Protein AF-A0A0V0GE61-F1 (afdb_monomer)

Secondary structure (DSSP, 8-state):
-GGGGTT-EEEE-SSHHHHHHHHHHHHHHHHHS-STTEEEEEETTEEEEEEGGGTEEEEE-

Organism: Solanum chacoense (NCBI:txid4108)

Foldseek 3Di:
DLLVQQLHEAEQEDDPVSVVVLVVVVVVCVVVADPVQWDWDDDPQKIWIARNVRRGIYMYD

Structure (mmCIF, N/CA/C/O backbone):
data_AF-A0A0V0GE61-F1
#
_entry.id   AF-A0A0V0GE61-F1
#
loop_
_atom_site.group_PDB
_atom_site.id
_atom_site.type_symbol
_atom_site.label_atom_id
_atom_site.label_alt_id
_atom_site.label_comp_id
_atom_site.label_asym_id
_atom_site.label_entity_id
_atom_site.label_seq_id
_atom_site.pdbx_PDB_ins_code
_atom_site.Cartn_x
_atom_site.Cartn_y
_atom_site.Cartn_z
_atom_site.occupancy
_atom_site.B_iso_or_equiv
_atom_site.auth_seq_id
_atom_site.auth_comp_id
_atom_site.auth_asym_id
_atom_site.auth_atom_id
_atom_site.pdbx_PDB_model_num
ATOM 1 N N . MET A 1 1 ? -10.815 10.270 0.436 1.00 73.81 1 MET A N 1
ATOM 2 C CA . MET A 1 1 ? -9.941 9.374 -0.356 1.00 73.81 1 MET A CA 1
ATOM 3 C C . MET A 1 1 ? -10.039 7.932 0.125 1.00 73.81 1 MET A C 1
ATOM 5 O O . MET A 1 1 ? -10.530 7.122 -0.644 1.00 73.81 1 MET A O 1
ATOM 9 N N . LEU A 1 2 ? -9.663 7.622 1.374 1.00 85.81 2 LEU A N 1
ATOM 10 C CA . LEU A 1 2 ? -9.832 6.283 1.972 1.00 85.81 2 LEU A CA 1
ATOM 11 C C . LEU A 1 2 ? -11.278 5.763 1.899 1.00 85.81 2 LEU A C 1
ATOM 13 O O . LEU A 1 2 ? -11.493 4.624 1.514 1.00 85.81 2 LEU A O 1
ATOM 17 N N . 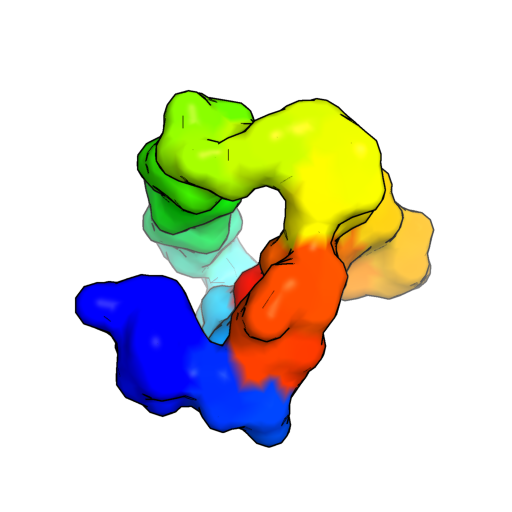GLU A 1 3 ? -12.269 6.625 2.142 1.00 91.81 3 GLU A N 1
ATOM 18 C CA . GLU A 1 3 ? -13.690 6.270 1.977 1.00 91.81 3 GLU A CA 1
ATOM 19 C C . GLU A 1 3 ? -14.049 5.791 0.561 1.00 91.81 3 GLU A C 1
ATOM 21 O O . GLU A 1 3 ? -14.847 4.876 0.397 1.00 91.81 3 GLU A O 1
ATOM 26 N N . ASN A 1 4 ? -13.405 6.326 -0.482 1.00 92.56 4 ASN A N 1
ATOM 27 C CA . ASN A 1 4 ? -13.670 5.899 -1.862 1.00 92.56 4 ASN A CA 1
ATOM 28 C C . ASN A 1 4 ? -13.101 4.500 -2.159 1.00 92.56 4 ASN A C 1
ATOM 30 O O . ASN A 1 4 ? -13.531 3.856 -3.125 1.00 92.56 4 ASN A O 1
ATOM 34 N N . LEU A 1 5 ? -12.128 4.063 -1.350 1.00 93.56 5 LEU A N 1
ATOM 35 C CA . LEU A 1 5 ? -11.485 2.750 -1.390 1.00 93.56 5 LEU A CA 1
ATOM 36 C C . LEU A 1 5 ? -12.149 1.744 -0.439 1.00 93.56 5 LEU A C 1
ATOM 38 O O . LEU A 1 5 ? -11.723 0.594 -0.401 1.00 93.56 5 LEU A O 1
ATOM 42 N N . ARG A 1 6 ? -13.185 2.143 0.311 1.00 95.75 6 ARG A N 1
ATOM 43 C CA . ARG A 1 6 ? -13.872 1.259 1.257 1.00 95.75 6 ARG A CA 1
ATOM 44 C C . ARG A 1 6 ? -14.406 0.014 0.545 1.00 95.75 6 ARG A C 1
ATOM 46 O O . ARG A 1 6 ? -15.123 0.129 -0.450 1.00 95.75 6 ARG A O 1
ATOM 53 N N . GLY A 1 7 ? -14.047 -1.163 1.055 1.00 96.69 7 GLY A N 1
ATOM 54 C CA . GLY A 1 7 ? -14.423 -2.452 0.466 1.00 96.69 7 GLY A CA 1
ATOM 55 C C . GLY A 1 7 ? -13.772 -2.749 -0.889 1.00 96.69 7 GLY A C 1
ATOM 56 O O . GLY A 1 7 ? -14.272 -3.602 -1.622 1.00 96.69 7 GLY A O 1
ATOM 57 N N . LYS A 1 8 ? -12.709 -2.028 -1.267 1.00 97.44 8 LYS A N 1
ATOM 58 C CA . LYS A 1 8 ? -12.033 -2.175 -2.561 1.00 97.44 8 LYS A CA 1
ATOM 59 C C . LYS A 1 8 ? -10.560 -2.514 -2.393 1.00 97.44 8 LYS A C 1
ATOM 61 O O . LYS A 1 8 ? -9.924 -2.208 -1.387 1.00 97.44 8 LYS A O 1
ATOM 66 N N . ARG A 1 9 ? -10.017 -3.077 -3.467 1.00 95.94 9 ARG A N 1
ATOM 67 C CA . ARG A 1 9 ? -8.593 -3.321 -3.655 1.00 95.94 9 ARG A CA 1
ATOM 68 C C . ARG A 1 9 ? -8.039 -2.367 -4.705 1.00 95.94 9 ARG A C 1
ATOM 70 O O . ARG A 1 9 ? -8.534 -2.334 -5.831 1.00 95.94 9 ARG A O 1
ATOM 77 N N . MET A 1 10 ? -7.014 -1.608 -4.336 1.00 95.81 10 MET A N 1
ATOM 78 C CA . MET A 1 10 ? -6.225 -0.774 -5.240 1.00 95.81 10 MET A CA 1
ATOM 79 C C . MET A 1 10 ? -4.860 -1.429 -5.438 1.00 95.81 10 MET A C 1
ATOM 81 O O . MET A 1 10 ? -4.218 -1.798 -4.464 1.00 95.81 10 MET A O 1
ATOM 85 N N . MET A 1 11 ? -4.401 -1.560 -6.680 1.00 96.19 11 MET A N 1
ATOM 86 C CA . MET A 1 11 ? -3.128 -2.213 -6.986 1.00 96.19 11 MET A CA 1
ATOM 87 C C . MET A 1 11 ? -2.284 -1.336 -7.909 1.00 96.19 11 MET A C 1
ATOM 89 O O . MET A 1 11 ? -2.772 -0.834 -8.921 1.00 96.19 11 MET A O 1
ATOM 93 N N . PHE A 1 12 ? -1.020 -1.166 -7.547 1.00 97.38 12 PHE A N 1
ATOM 94 C CA . PHE A 1 12 ? 0.034 -0.621 -8.386 1.00 97.38 12 PHE A CA 1
ATOM 95 C C . PHE A 1 12 ? 0.745 -1.793 -9.066 1.00 97.38 12 PHE A C 1
ATOM 97 O O . PHE A 1 12 ? 1.121 -2.751 -8.400 1.00 97.38 12 PHE A O 1
ATOM 104 N N . VAL A 1 13 ? 0.923 -1.721 -10.383 1.00 97.12 13 VAL A N 1
ATOM 105 C CA . VAL A 1 13 ? 1.555 -2.785 -11.176 1.00 97.12 13 VAL A CA 1
ATOM 106 C C . VAL A 1 13 ? 2.629 -2.154 -12.043 1.00 97.12 13 VAL A C 1
ATOM 108 O O . VAL A 1 13 ? 2.310 -1.249 -12.818 1.00 97.12 13 VAL A O 1
ATOM 111 N N . GLY A 1 14 ? 3.884 -2.591 -11.936 1.00 95.19 14 GLY A N 1
ATOM 112 C CA . GLY A 1 14 ? 4.918 -2.176 -12.889 1.00 95.19 14 GLY A CA 1
ATOM 113 C C . GLY A 1 14 ? 6.319 -2.038 -12.308 1.00 95.19 14 GLY A C 1
ATOM 114 O O . GLY A 1 14 ? 6.772 -2.844 -11.507 1.00 95.19 14 GLY A O 1
ATOM 115 N N . ASP A 1 15 ? 7.042 -1.029 -12.785 1.00 95.50 15 ASP A N 1
ATOM 116 C CA . ASP A 1 15 ? 8.467 -0.872 -12.522 1.00 95.50 15 ASP A CA 1
ATOM 117 C C . ASP A 1 15 ? 8.770 -0.124 -11.206 1.00 95.50 15 ASP A C 1
ATOM 119 O O . ASP A 1 15 ? 7.937 0.055 -10.309 1.00 95.50 15 ASP A O 1
ATOM 123 N N . SER A 1 16 ? 10.017 0.327 -11.077 1.00 94.69 16 SER A N 1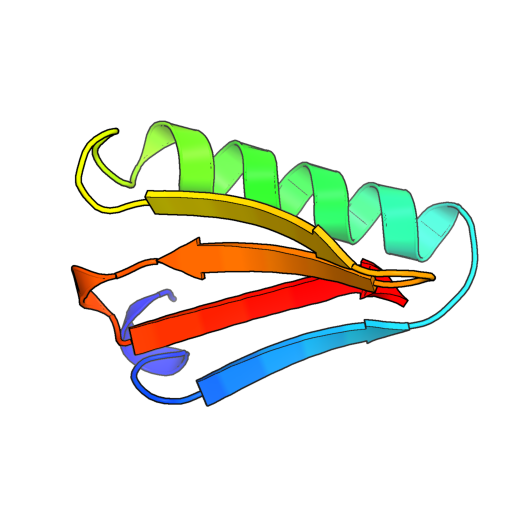
ATOM 124 C CA . SER A 1 16 ? 10.495 1.074 -9.919 1.00 94.69 16 SER A CA 1
ATOM 125 C C . SER A 1 16 ? 9.768 2.405 -9.694 1.00 94.69 16 SER A C 1
ATOM 127 O O . SER A 1 16 ? 9.677 2.828 -8.537 1.00 94.69 16 SER A O 1
ATOM 129 N N . LEU A 1 17 ? 9.217 3.050 -10.731 1.00 96.56 17 LEU A N 1
ATOM 130 C CA . LEU A 1 17 ? 8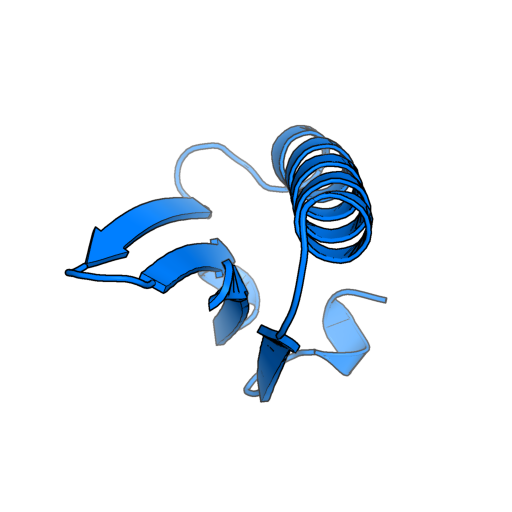.445 4.287 -10.578 1.00 96.56 17 LEU A CA 1
ATOM 131 C C . LEU A 1 17 ? 7.102 3.999 -9.908 1.00 96.56 17 LEU A C 1
ATOM 133 O O . LEU A 1 17 ? 6.742 4.675 -8.939 1.00 96.56 17 LEU A O 1
ATOM 137 N N . ASN A 1 18 ? 6.409 2.945 -10.343 1.00 96.75 18 ASN A N 1
ATOM 138 C CA . ASN A 1 18 ? 5.154 2.519 -9.718 1.00 96.75 18 ASN A CA 1
ATOM 139 C C . ASN A 1 18 ? 5.381 2.049 -8.276 1.00 96.75 18 ASN A C 1
ATOM 141 O O . ASN A 1 18 ? 4.583 2.373 -7.391 1.00 96.75 18 ASN A O 1
ATOM 145 N N . ARG A 1 19 ? 6.521 1.401 -7.997 1.00 96.31 19 ARG A N 1
ATOM 146 C CA . ARG A 1 19 ? 6.927 1.071 -6.620 1.00 96.31 19 ARG A CA 1
ATOM 147 C C . ARG A 1 19 ? 7.117 2.320 -5.759 1.00 96.31 19 ARG A C 1
ATOM 149 O O . ARG A 1 19 ? 6.745 2.329 -4.582 1.00 96.31 19 ARG A O 1
ATOM 156 N N . GLY A 1 20 ? 7.687 3.380 -6.332 1.00 97.81 20 GLY A N 1
ATOM 157 C CA . GLY A 1 20 ? 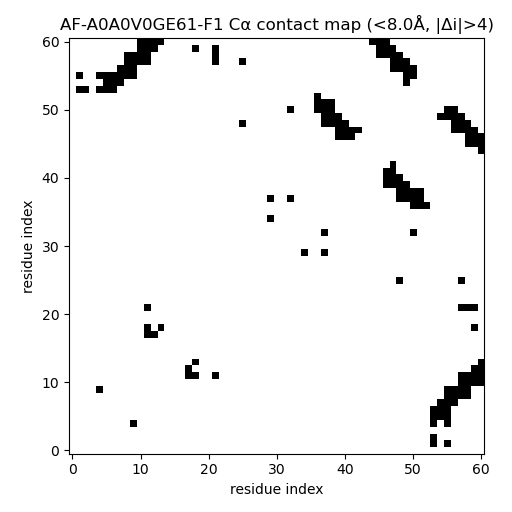7.841 4.677 -5.674 1.00 97.81 20 GLY A CA 1
ATOM 158 C C . GLY A 1 20 ? 6.495 5.310 -5.316 1.00 97.81 20 GLY A C 1
ATOM 159 O O . GLY A 1 20 ? 6.301 5.740 -4.177 1.00 97.81 20 GLY A O 1
ATOM 160 N N . GLN A 1 21 ? 5.539 5.298 -6.249 1.00 97.31 21 GLN A N 1
ATOM 161 C CA . GLN A 1 21 ? 4.183 5.809 -6.014 1.00 97.31 21 GLN A CA 1
ATOM 162 C C . GLN A 1 21 ? 3.433 5.006 -4.945 1.00 97.31 21 GLN A C 1
ATOM 164 O O . GLN A 1 21 ? 2.864 5.599 -4.025 1.00 97.31 21 GLN A O 1
ATOM 169 N N . PHE A 1 22 ? 3.495 3.673 -5.011 1.00 97.44 22 PHE A N 1
ATOM 170 C CA . PHE A 1 22 ? 2.947 2.791 -3.979 1.00 97.44 22 PHE A CA 1
ATOM 171 C C . PHE A 1 22 ? 3.515 3.132 -2.598 1.00 97.44 22 PHE A C 1
ATOM 173 O O . PHE A 1 22 ? 2.766 3.364 -1.649 1.00 97.44 22 PHE A O 1
ATOM 180 N N . THR A 1 23 ? 4.843 3.231 -2.495 1.00 96.81 23 THR A N 1
ATOM 181 C CA . THR A 1 23 ? 5.523 3.523 -1.226 1.00 96.81 23 THR A CA 1
ATOM 182 C C . THR A 1 23 ? 5.096 4.885 -0.678 1.00 96.81 23 THR A C 1
ATOM 184 O O . THR A 1 23 ? 4.799 5.010 0.509 1.00 96.81 23 THR A O 1
ATOM 187 N N . SER A 1 24 ? 5.001 5.902 -1.540 1.00 97.06 24 SER A N 1
ATOM 188 C CA . SER A 1 24 ? 4.523 7.236 -1.161 1.00 97.06 24 SER A CA 1
ATOM 189 C C . SER A 1 24 ? 3.094 7.198 -0.602 1.00 97.06 24 SER A C 1
ATOM 191 O O . SER A 1 24 ? 2.838 7.760 0.467 1.00 97.06 24 SER A O 1
ATOM 193 N N . MET A 1 25 ? 2.185 6.470 -1.262 1.00 95.38 25 MET A N 1
ATOM 194 C CA . MET A 1 25 ? 0.807 6.286 -0.796 1.00 95.38 25 MET A CA 1
ATOM 195 C C . MET A 1 25 ? 0.758 5.592 0.568 1.00 95.38 25 MET A C 1
ATOM 197 O O . MET A 1 25 ? 0.092 6.074 1.485 1.00 95.38 25 MET A O 1
ATOM 201 N N . VAL A 1 26 ? 1.486 4.483 0.724 1.00 95.94 26 VAL A N 1
ATOM 202 C CA . VAL A 1 26 ? 1.535 3.739 1.988 1.00 95.94 26 VAL A CA 1
ATOM 203 C C . VAL A 1 26 ? 2.059 4.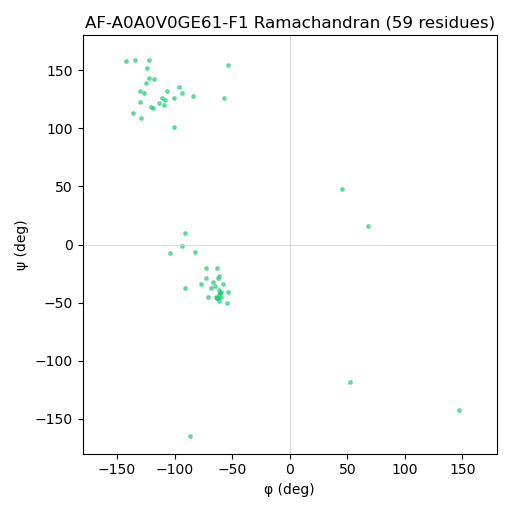623 3.115 1.00 95.94 26 VAL A C 1
ATOM 205 O O . VAL A 1 26 ? 1.470 4.615 4.189 1.00 95.94 26 VAL A O 1
ATOM 208 N N . CYS A 1 27 ? 3.082 5.452 2.889 1.00 96.00 27 CYS A N 1
ATOM 209 C CA . CYS A 1 27 ? 3.579 6.394 3.899 1.00 96.00 27 CYS A CA 1
ATOM 210 C C . CYS A 1 27 ? 2.514 7.406 4.357 1.00 96.00 27 CYS A C 1
ATOM 212 O O . CYS A 1 27 ? 2.400 7.678 5.556 1.00 96.00 27 CYS A O 1
ATOM 214 N N . LEU A 1 28 ? 1.710 7.944 3.432 1.00 95.00 28 LE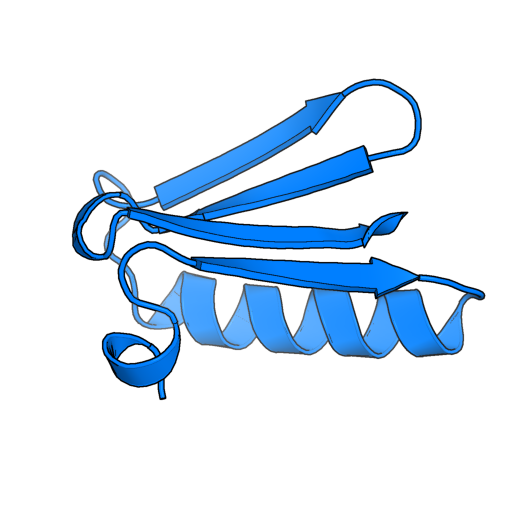U A N 1
ATOM 215 C CA . LEU A 1 28 ? 0.602 8.847 3.771 1.00 95.00 28 LEU A CA 1
ATOM 216 C C . LEU A 1 28 ? -0.450 8.135 4.628 1.00 95.00 28 LEU A C 1
ATOM 218 O O . LEU A 1 28 ? -0.868 8.657 5.664 1.00 95.00 28 LEU A O 1
ATOM 222 N N . LEU A 1 29 ? -0.837 6.921 4.233 1.00 93.94 29 LEU A N 1
ATOM 223 C CA . LEU A 1 29 ? 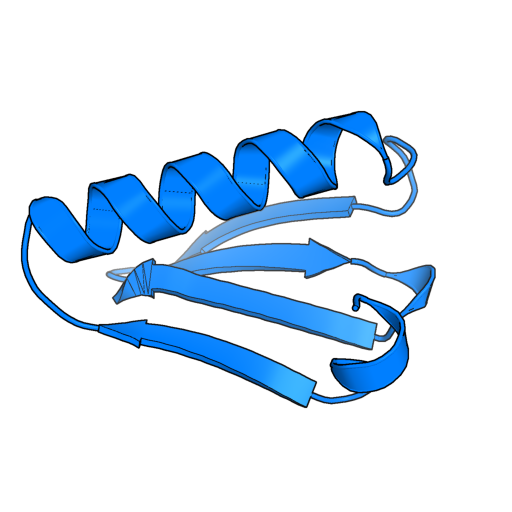-1.824 6.122 4.961 1.00 93.94 29 LEU A CA 1
ATOM 224 C C . LEU A 1 29 ? -1.295 5.653 6.316 1.00 93.94 29 LEU A C 1
ATOM 226 O O . LEU A 1 29 ? -2.021 5.690 7.304 1.00 93.94 29 LEU A O 1
ATOM 230 N N . HIS A 1 30 ? -0.018 5.294 6.400 1.00 92.19 30 HIS A N 1
ATOM 231 C CA . HIS A 1 30 ? 0.621 4.850 7.632 1.00 92.19 30 HIS A CA 1
ATOM 232 C C . HIS A 1 30 ? 0.616 5.937 8.714 1.00 92.19 30 HIS A C 1
ATOM 234 O O . HIS A 1 30 ? 0.599 5.610 9.900 1.00 92.19 30 HIS A O 1
ATOM 240 N N . LYS A 1 31 ? 0.619 7.221 8.333 1.00 93.56 31 LYS A N 1
ATOM 241 C CA . LYS A 1 31 ? 0.513 8.342 9.277 1.00 93.56 31 LYS A CA 1
ATOM 242 C C . LYS A 1 31 ? -0.914 8.560 9.792 1.00 93.56 31 LYS A C 1
ATOM 244 O O . LYS A 1 31 ? -1.080 8.995 10.926 1.00 93.56 31 LYS A O 1
ATOM 249 N N . ILE A 1 32 ? -1.921 8.307 8.957 1.00 92.62 32 ILE A N 1
ATOM 250 C CA . ILE A 1 32 ? -3.330 8.622 9.247 1.00 92.62 32 ILE A CA 1
ATOM 251 C C . ILE A 1 32 ? -4.034 7.444 9.930 1.00 92.62 32 ILE A C 1
ATOM 253 O O . ILE A 1 32 ? -4.862 7.654 10.811 1.00 92.62 32 ILE A O 1
ATOM 257 N N . VAL A 1 33 ? -3.716 6.211 9.530 1.00 93.81 33 VAL A N 1
ATOM 258 C CA . VAL A 1 33 ? -4.350 5.002 10.063 1.00 93.81 33 VAL A CA 1
ATOM 259 C C . VAL A 1 33 ? -3.659 4.580 11.372 1.00 93.81 33 VAL A C 1
ATOM 261 O O . VAL A 1 33 ? -2.427 4.421 11.385 1.00 93.81 33 VAL A O 1
ATOM 264 N N . PRO A 1 34 ? -4.421 4.374 12.465 1.00 95.25 34 PRO A N 1
ATOM 265 C CA . PRO A 1 34 ? -3.910 3.842 13.728 1.00 95.25 34 PRO A CA 1
ATOM 266 C C . PRO A 1 34 ? -3.150 2.519 13.559 1.00 95.25 34 PRO A C 1
ATOM 268 O O . PRO A 1 34 ? -3.359 1.778 12.599 1.00 95.25 34 PRO A O 1
ATOM 271 N N . ASN A 1 35 ? -2.225 2.220 14.473 1.00 92.88 35 ASN A N 1
ATOM 272 C CA . ASN A 1 35 ? -1.353 1.043 14.354 1.00 92.88 35 ASN A CA 1
ATOM 273 C C . ASN A 1 35 ? -2.107 -0.291 14.473 1.00 92.88 35 ASN A C 1
ATOM 275 O O . ASN A 1 35 ? -1.735 -1.263 13.825 1.00 92.88 35 ASN A O 1
ATOM 279 N N . ASP A 1 36 ? -3.171 -0.332 15.265 1.00 95.38 36 ASP A N 1
ATOM 280 C CA . ASP A 1 36 ? -4.080 -1.468 15.423 1.00 95.38 36 ASP A CA 1
ATOM 281 C C . ASP A 1 36 ? -4.988 -1.676 14.198 1.00 95.38 36 ASP A C 1
ATOM 283 O O . ASP A 1 36 ? -5.314 -2.817 13.850 1.00 95.38 36 ASP A O 1
ATOM 287 N N . ALA A 1 37 ? -5.301 -0.592 13.483 1.00 95.81 37 ALA A N 1
ATOM 288 C CA . ALA A 1 37 ? -6.164 -0.565 12.303 1.00 95.81 37 ALA A CA 1
ATOM 289 C C . ALA A 1 37 ? -5.432 -0.758 10.956 1.00 95.81 37 ALA A C 1
ATOM 291 O O . ALA A 1 37 ? -6.046 -0.601 9.895 1.00 95.81 37 ALA A O 1
ATOM 292 N N . LYS A 1 38 ? -4.140 -1.125 10.954 1.00 95.56 38 LYS A N 1
ATOM 293 C CA . LYS A 1 38 ? -3.370 -1.394 9.723 1.00 95.56 38 LYS A CA 1
ATOM 294 C C . LYS A 1 38 ? -2.527 -2.668 9.771 1.00 95.56 38 LYS A C 1
ATOM 296 O O . LYS A 1 38 ? -2.206 -3.166 10.848 1.00 95.56 38 LYS A O 1
ATOM 301 N N . SER A 1 39 ? -2.171 -3.195 8.602 1.00 96.81 39 SER A N 1
ATOM 302 C CA . SER A 1 39 ? -1.118 -4.209 8.429 1.00 96.81 39 SER A CA 1
ATOM 303 C C . SER A 1 39 ? -0.334 -3.960 7.142 1.00 96.81 39 SER A C 1
ATOM 305 O O . SER A 1 39 ? -0.816 -3.276 6.235 1.00 96.81 39 SER A O 1
ATOM 307 N N . LEU A 1 40 ? 0.886 -4.489 7.084 1.00 96.50 40 LEU A N 1
ATOM 308 C CA . LEU A 1 40 ? 1.709 -4.510 5.882 1.00 96.50 40 LEU A CA 1
ATOM 309 C C . LEU A 1 40 ? 2.328 -5.898 5.759 1.00 96.50 40 LEU A C 1
ATOM 311 O O . LEU A 1 40 ? 3.173 -6.273 6.570 1.00 96.50 40 LEU A O 1
ATOM 315 N N . ASP A 1 41 ? 1.918 -6.623 4.731 1.00 96.81 41 ASP A N 1
ATOM 316 C CA . ASP A 1 41 ? 2.261 -8.019 4.515 1.00 96.81 41 ASP A CA 1
ATOM 317 C C . ASP A 1 41 ? 2.960 -8.171 3.158 1.00 96.81 41 ASP A C 1
ATOM 319 O O . ASP A 1 41 ? 2.635 -7.482 2.187 1.00 96.81 41 ASP A O 1
ATOM 323 N N . LYS A 1 42 ? 3.950 -9.063 3.077 1.00 95.25 42 LYS A N 1
ATOM 324 C CA . LYS A 1 42 ? 4.573 -9.460 1.809 1.00 95.25 42 LYS A CA 1
ATOM 325 C C . LYS A 1 42 ? 4.246 -10.914 1.532 1.00 95.25 42 LYS A C 1
ATOM 327 O O . LYS A 1 42 ? 4.580 -11.777 2.340 1.00 95.25 42 LYS A O 1
ATOM 332 N N . VAL A 1 43 ? 3.614 -11.159 0.393 1.00 95.00 43 VAL A N 1
ATOM 333 C CA . VAL A 1 43 ? 3.207 -12.490 -0.056 1.00 95.00 43 VAL A CA 1
ATOM 334 C C . VAL A 1 43 ? 3.718 -12.659 -1.479 1.00 95.00 43 VAL A C 1
ATOM 336 O O . VAL A 1 43 ? 3.233 -11.999 -2.393 1.00 95.00 43 VAL A O 1
ATOM 339 N N . ASP A 1 44 ? 4.725 -13.511 -1.657 1.00 93.25 44 ASP A N 1
ATOM 340 C CA . ASP A 1 44 ? 5.408 -13.730 -2.935 1.00 93.25 44 ASP A CA 1
ATOM 341 C C . ASP A 1 44 ? 5.899 -12.416 -3.576 1.00 93.25 44 ASP A C 1
ATOM 343 O O . ASP A 1 44 ? 6.723 -11.699 -3.000 1.00 93.25 44 ASP A O 1
ATOM 347 N N . SER A 1 45 ? 5.397 -12.090 -4.768 1.00 92.00 45 SER A N 1
ATOM 348 C CA . SER A 1 45 ? 5.691 -10.848 -5.490 1.00 92.00 45 SER A CA 1
ATOM 349 C C . SER A 1 45 ? 4.844 -9.660 -5.027 1.00 92.00 45 SER A C 1
ATOM 351 O O . SER A 1 45 ? 5.098 -8.538 -5.451 1.00 92.00 45 SER A O 1
ATOM 353 N N . PHE A 1 46 ? 3.862 -9.874 -4.148 1.00 95.25 46 PHE A N 1
ATOM 354 C CA . PHE A 1 46 ? 2.939 -8.837 -3.706 1.00 95.25 46 PHE A CA 1
ATOM 355 C C . PHE A 1 46 ? 3.378 -8.200 -2.389 1.00 95.25 46 PHE A C 1
ATOM 357 O O . PHE A 1 46 ? 3.722 -8.877 -1.418 1.00 95.25 46 PHE A O 1
ATOM 364 N N . THR A 1 47 ? 3.299 -6.873 -2.324 1.00 97.31 47 THR A N 1
ATOM 365 C CA . THR A 1 47 ? 3.315 -6.128 -1.056 1.00 97.31 47 THR A CA 1
ATOM 366 C C . THR A 1 47 ? 1.926 -5.556 -0.810 1.00 97.31 47 THR A C 1
ATOM 368 O O . THR A 1 47 ? 1.443 -4.778 -1.625 1.00 97.31 47 THR A O 1
ATOM 371 N N . ILE A 1 48 ? 1.289 -5.931 0.298 1.00 97.81 48 ILE A N 1
ATOM 372 C CA . ILE A 1 48 ? -0.118 -5.653 0.600 1.00 97.81 48 ILE A CA 1
ATOM 373 C C . ILE A 1 48 ? -0.193 -4.807 1.868 1.00 97.81 48 ILE A C 1
ATOM 375 O O . ILE A 1 48 ? 0.206 -5.242 2.943 1.00 97.81 48 ILE A O 1
ATOM 379 N N . PHE A 1 49 ? -0.724 -3.595 1.755 1.00 97.38 49 PHE A N 1
ATOM 380 C CA . PHE A 1 49 ? -1.097 -2.765 2.893 1.00 97.38 49 PHE A CA 1
ATOM 381 C C . PHE A 1 49 ? -2.606 -2.855 3.115 1.00 97.38 49 PHE A C 1
ATOM 383 O O . PHE A 1 49 ? -3.382 -2.557 2.205 1.00 97.38 49 PHE A O 1
ATOM 390 N N . THR A 1 50 ? -3.026 -3.205 4.329 1.00 97.12 50 THR A N 1
ATOM 391 C CA . THR A 1 50 ? -4.445 -3.334 4.685 1.00 97.12 50 THR A CA 1
ATOM 392 C C . THR A 1 50 ? -4.849 -2.231 5.651 1.00 97.12 50 THR A C 1
ATOM 394 O O . THR A 1 50 ? -4.250 -2.094 6.716 1.00 97.12 50 THR A O 1
ATOM 397 N N . ALA A 1 51 ? -5.899 -1.479 5.315 1.00 96.81 51 ALA A N 1
ATOM 398 C CA . ALA A 1 51 ? -6.584 -0.565 6.227 1.00 96.81 51 ALA A CA 1
ATOM 399 C C . ALA A 1 51 ? -7.864 -1.241 6.746 1.00 96.81 51 ALA A C 1
ATOM 401 O O . ALA A 1 51 ? -8.877 -1.303 6.040 1.00 96.81 51 ALA A O 1
ATOM 402 N N . LYS A 1 52 ? -7.811 -1.764 7.976 1.00 95.38 52 LYS A N 1
ATOM 403 C CA . LYS A 1 52 ? -8.832 -2.666 8.539 1.00 95.38 52 LYS A CA 1
ATOM 404 C C . LYS A 1 52 ? -10.196 -1.989 8.672 1.00 95.38 52 LYS A C 1
ATOM 406 O O . LYS A 1 52 ? -11.185 -2.530 8.188 1.00 95.38 52 LYS A O 1
ATOM 411 N N . ASP A 1 53 ? -10.235 -0.767 9.201 1.00 94.62 5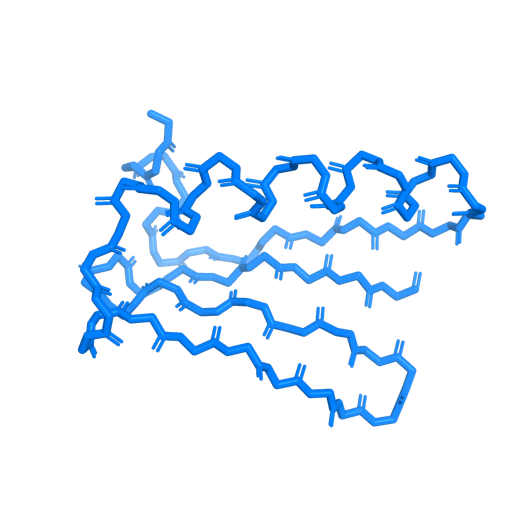3 ASP A N 1
ATOM 412 C CA . ASP A 1 53 ? -11.480 -0.002 9.420 1.00 94.62 53 ASP A CA 1
ATOM 413 C C . ASP A 1 53 ? -12.233 0.337 8.124 1.00 94.62 53 ASP A C 1
ATOM 415 O O . ASP A 1 53 ? -13.431 0.640 8.125 1.00 94.62 53 ASP A O 1
ATOM 419 N N . TYR A 1 54 ? -11.523 0.304 6.997 1.00 94.81 54 TYR A N 1
ATOM 420 C CA . TYR A 1 54 ? -12.061 0.597 5.673 1.00 94.81 54 TYR A CA 1
ATOM 421 C C . TYR A 1 54 ? -12.295 -0.670 4.852 1.00 94.81 54 TYR A C 1
ATOM 423 O O . TYR A 1 54 ? -12.875 -0.582 3.770 1.00 94.81 54 TYR A O 1
ATOM 431 N N . ASN A 1 55 ? -11.867 -1.839 5.344 1.00 96.31 55 ASN A N 1
ATOM 432 C CA . ASN A 1 55 ? -11.818 -3.077 4.571 1.00 96.31 55 ASN A CA 1
ATOM 433 C C . ASN A 1 55 ? -11.217 -2.834 3.170 1.00 96.31 55 ASN A C 1
ATOM 435 O O . ASN A 1 55 ? -11.822 -3.161 2.149 1.00 96.31 55 ASN A O 1
ATOM 439 N N . ALA A 1 56 ? -10.085 -2.127 3.132 1.00 96.88 56 ALA A N 1
ATOM 440 C CA . ALA A 1 56 ? -9.446 -1.671 1.905 1.00 96.88 56 ALA A CA 1
ATOM 441 C C . ALA A 1 56 ? -7.997 -2.158 1.846 1.00 96.88 56 ALA A C 1
ATOM 443 O O . ALA A 1 56 ? -7.284 -2.083 2.853 1.00 96.88 56 ALA A O 1
ATOM 444 N N . THR A 1 57 ? -7.553 -2.600 0.668 1.00 96.81 57 THR A N 1
ATOM 445 C CA . THR A 1 57 ? -6.152 -2.982 0.435 1.00 96.81 57 THR A CA 1
ATOM 446 C C . THR A 1 57 ? -5.500 -2.109 -0.629 1.00 96.81 57 THR A C 1
ATOM 448 O O . THR A 1 57 ? -6.127 -1.704 -1.613 1.00 96.81 57 THR A O 1
ATOM 451 N N . ILE A 1 58 ? -4.228 -1.790 -0.402 1.00 97.06 58 ILE A N 1
ATOM 452 C CA . ILE A 1 58 ? -3.352 -1.106 -1.345 1.00 97.06 58 ILE A CA 1
ATOM 453 C C . ILE A 1 58 ? -2.174 -2.035 -1.599 1.00 97.06 58 ILE A C 1
ATOM 455 O O . ILE A 1 58 ? -1.448 -2.381 -0.670 1.00 97.06 58 ILE A O 1
ATOM 459 N N . GLU A 1 59 ? -2.000 -2.451 -2.845 1.00 97.69 59 GLU A N 1
ATOM 460 C CA . GLU A 1 59 ? -1.097 -3.539 -3.215 1.00 97.69 59 GLU A CA 1
ATOM 461 C C . GLU A 1 59 ? -0.076 -3.085 -4.257 1.00 97.69 59 GLU A C 1
ATOM 463 O O . GLU A 1 59 ? -0.350 -2.186 -5.052 1.00 97.69 59 GLU A O 1
ATOM 468 N N . PHE A 1 60 ? 1.094 -3.714 -4.265 1.00 97.81 60 PHE A N 1
ATOM 469 C CA . PHE A 1 60 ? 2.095 -3.581 -5.320 1.00 97.81 60 PHE A CA 1
ATOM 470 C C . PHE A 1 60 ? 2.486 -4.961 -5.842 1.00 97.81 60 PHE A C 1
ATOM 472 O O . PHE A 1 60 ? 2.804 -5.825 -5.023 1.00 97.81 60 PHE A O 1
ATOM 479 N N . TYR A 1 61 ? 2.463 -5.123 -7.168 1.00 95.12 61 TYR A N 1
ATOM 480 C CA . TYR A 1 61 ? 2.995 -6.269 -7.913 1.00 95.12 61 TYR A CA 1
ATOM 481 C C . TYR A 1 61 ? 4.189 -5.839 -8.769 1.00 95.12 61 TYR A C 1
ATOM 483 O O . TYR A 1 61 ? 4.023 -4.867 -9.552 1.00 95.12 61 TYR A O 1
#

pLDDT: mean 95.15, std 3.41, range [73.81, 97.81]

Sequence (61 aa):
MLENLRGKRMMFVGDSLNRGQFTSMVCLLHKIVPNDAKSLDKVDSFTIFTAKDYNATIEFY

Radius of gyration: 10.91 Å; Cα contacts (8 Å, |Δi|>4): 90; chains: 1; bounding box: 25×23×28 Å

Mean predicted aligned error: 2.49 Å

InterPro domains:
  IPR026057 Trichome birefringence-like, C-terminal domain [PF13839] (1-61)
  IPR029962 Trichome birefringence-like family [PTHR32285] (1-61)

Solvent-accessible surface area (backbone atoms only — not comparable to full-atom values): 3454 Å² total; per-residue (Å²): 111,69,75,80,35,45,72,35,79,46,75,38,70,65,56,73,68,43,52,51,53,49,51,54,51,49,55,56,47,59,73,72,47,53,77,89,40,46,52,77,48,79,56,92,76,33,42,39,35,36,37,57,90,41,53,23,39,46,33,37,75

Nearest PDB structures (foldseek):
  6cci-assembly1_A  TM=9.559E-01  e=3.368E-08  Arabidopsis thaliana
  4ty0-assembly2_B  TM=6.050E-01  e=1.09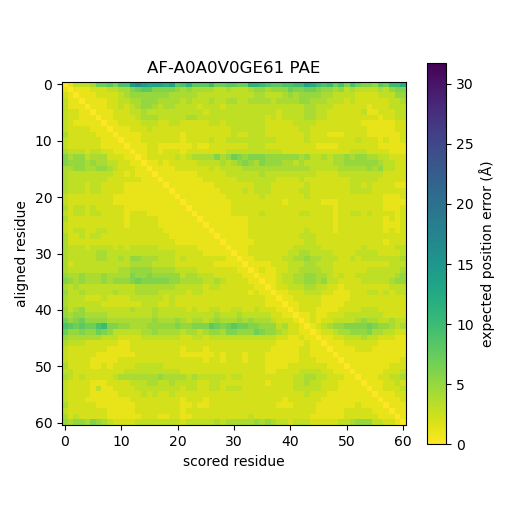5E+00  Vibrio cholerae O1 biovar El Tor str. N16961
  7rah-assembly1_E  TM=6.523E-01  e=1.771E+00  Bordetella pertussis
  1q67-assembly1_B  TM=4.513E-01  e=8.322E-01  Saccharomyces cerevisiae
  1q67-assembly1_A  TM=3.988E-01  e=1.256E+00  Saccharomyces cerevisiae